Protein AF-A0A1D2S4K0-F1 (afdb_monomer)

pLDDT: mean 91.34, std 12.73, range [43.78, 98.69]

Secondary structure (DSSP, 8-state):
----PBPPTTT-SSSBHHHHHHHHHHHHHHHHHHHH--SPP--HHHHHHHHHHHHHHHSPPPP-

Solvent-accessible surface area (backbone atoms only — not comparable to full-atom values): 4019 Å² total; per-residue (Å²): 131,85,54,80,46,72,44,57,72,92,83,33,98,45,64,26,47,47,57,45,56,51,48,50,56,52,49,53,50,54,50,47,53,58,70,72,48,86,68,81,88,76,57,69,69,59,54,52,53,54,51,50,54,56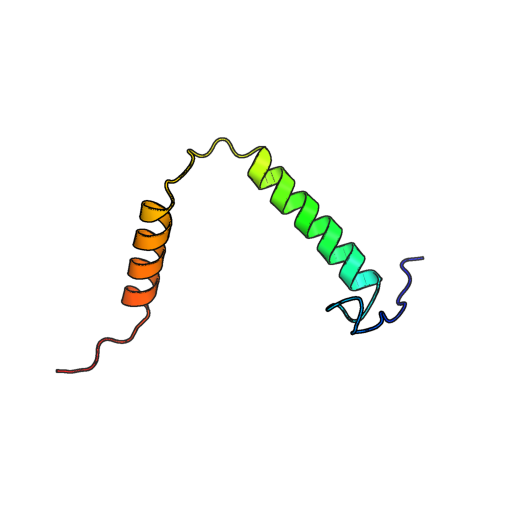,49,58,74,67,50,81,77,76,86,129

Structure (mmCIF, N/CA/C/O backbone):
data_AF-A0A1D2S4K0-F1
#
_entry.id   AF-A0A1D2S4K0-F1
#
loop_
_atom_site.group_PDB
_atom_site.id
_atom_site.type_symbol
_atom_site.label_atom_id
_atom_site.label_alt_id
_atom_site.label_comp_id
_atom_site.label_asym_id
_atom_site.label_entity_id
_atom_site.label_seq_id
_atom_site.pdbx_PDB_ins_code
_atom_site.Cartn_x
_atom_site.Cartn_y
_atom_site.Cartn_z
_atom_site.occupancy
_atom_site.B_iso_or_equiv
_atom_site.auth_seq_id
_atom_site.auth_comp_id
_atom_site.auth_asym_id
_atom_site.auth_atom_id
_atom_site.pdbx_PDB_model_num
ATOM 1 N N . MET A 1 1 ? -21.178 15.264 6.629 1.00 43.78 1 MET A N 1
ATOM 2 C CA . MET A 1 1 ? -21.018 14.766 8.010 1.00 43.78 1 MET A CA 1
ATOM 3 C C . MET A 1 1 ? -20.097 13.556 7.938 1.00 43.78 1 MET A C 1
ATOM 5 O O . MET A 1 1 ? -20.561 12.505 7.520 1.00 43.78 1 MET A O 1
ATOM 9 N N . HIS A 1 2 ? -18.797 13.700 8.209 1.00 52.97 2 HIS A N 1
ATOM 10 C CA . HIS A 1 2 ? -17.935 12.523 8.357 1.00 52.97 2 HIS A CA 1
ATOM 11 C C . HIS A 1 2 ? -18.262 11.935 9.727 1.00 52.97 2 HIS A C 1
ATOM 13 O O . HIS A 1 2 ? -18.093 12.594 10.747 1.00 52.97 2 HIS A O 1
ATOM 19 N N . THR A 1 3 ? -18.910 10.778 9.729 1.00 59.25 3 THR A N 1
ATOM 20 C CA . THR A 1 3 ? -19.451 10.155 10.933 1.00 59.25 3 THR A CA 1
ATOM 21 C C . THR A 1 3 ? -18.309 9.586 11.765 1.00 59.25 3 THR A C 1
ATOM 23 O O . THR A 1 3 ? -17.642 8.650 11.332 1.00 59.25 3 THR A O 1
ATOM 26 N N . THR A 1 4 ? -18.115 10.107 12.974 1.00 77.00 4 THR A N 1
ATOM 27 C CA . THR A 1 4 ? -17.156 9.622 13.985 1.00 77.00 4 THR A CA 1
ATOM 28 C C . THR A 1 4 ? -17.618 8.309 14.642 1.00 77.00 4 THR A C 1
ATOM 30 O O . THR A 1 4 ? -17.350 8.050 15.810 1.00 77.00 4 THR A O 1
ATOM 33 N N . THR A 1 5 ? -18.381 7.495 13.911 1.00 92.00 5 THR A N 1
ATOM 34 C CA . THR A 1 5 ? -18.972 6.249 14.400 1.00 92.00 5 THR A CA 1
ATOM 35 C C . THR A 1 5 ? -17.868 5.274 14.776 1.00 92.00 5 THR A C 1
ATOM 37 O O . THR A 1 5 ? -17.034 4.949 13.931 1.00 92.00 5 THR A O 1
ATOM 40 N N . THR A 1 6 ? -17.877 4.807 16.024 1.00 95.88 6 THR A N 1
ATOM 41 C CA . THR A 1 6 ? -16.995 3.734 16.492 1.00 95.88 6 THR A CA 1
ATOM 42 C C . THR A 1 6 ? -17.336 2.425 15.783 1.00 95.88 6 THR A C 1
ATOM 44 O O . THR A 1 6 ? -18.511 2.076 15.663 1.00 95.88 6 THR A O 1
ATOM 47 N N . LEU A 1 7 ? -16.316 1.718 15.303 1.00 95.75 7 LEU A N 1
ATOM 48 C CA . LEU A 1 7 ? -16.448 0.436 14.618 1.00 95.75 7 LEU A CA 1
ATOM 49 C C . LEU A 1 7 ? -16.270 -0.728 15.597 1.00 95.75 7 LEU A C 1
ATOM 51 O O . LEU A 1 7 ? -15.561 -0.611 16.595 1.00 95.75 7 LEU A O 1
ATOM 55 N N . ASP A 1 8 ? -16.923 -1.852 15.302 1.00 96.38 8 ASP A N 1
ATOM 56 C CA . ASP A 1 8 ? -16.744 -3.093 16.056 1.00 96.38 8 ASP A CA 1
ATOM 57 C C . ASP A 1 8 ? -15.341 -3.672 15.778 1.00 96.38 8 ASP A C 1
ATOM 59 O O . ASP A 1 8 ? -15.037 -3.950 14.610 1.00 96.38 8 ASP A O 1
ATOM 63 N N . PRO A 1 9 ? -14.503 -3.900 16.809 1.00 95.75 9 PRO A N 1
ATOM 64 C CA . PRO A 1 9 ? -13.172 -4.486 16.650 1.00 95.75 9 PRO A CA 1
ATOM 65 C C . PRO A 1 9 ? -13.156 -5.875 15.997 1.00 95.75 9 PRO A C 1
ATOM 67 O O . PRO A 1 9 ? -12.132 -6.283 15.456 1.00 95.75 9 PRO A O 1
ATOM 70 N N . LEU A 1 10 ? -14.267 -6.623 16.042 1.00 96.88 10 LEU A N 1
ATOM 71 C CA . LEU A 1 10 ? -14.379 -7.915 15.357 1.00 96.88 10 LEU A CA 1
ATOM 72 C C . LEU A 1 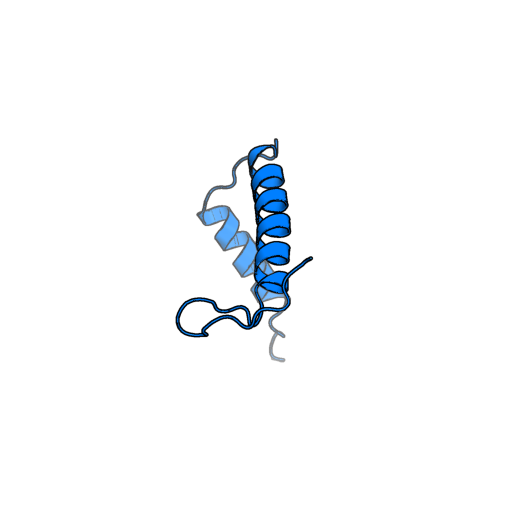10 ? -14.490 -7.755 13.830 1.00 96.88 10 LEU A C 1
ATOM 74 O O . LEU A 1 10 ? -14.170 -8.680 13.087 1.00 96.88 10 LEU A O 1
ATOM 78 N N . VAL A 1 11 ? -14.962 -6.597 13.364 1.00 94.94 11 VAL A N 1
ATOM 79 C CA . VAL A 1 11 ? -15.208 -6.301 11.945 1.00 94.94 11 VAL A CA 1
ATOM 80 C C . VAL A 1 11 ? -14.099 -5.432 11.351 1.00 94.94 11 VAL A C 1
ATOM 82 O O . VAL A 1 11 ? -13.781 -5.572 10.172 1.00 94.94 11 VAL A O 1
ATOM 85 N N . SER A 1 12 ? -13.520 -4.530 12.146 1.00 95.44 12 SER A N 1
ATOM 86 C CA . SER A 1 12 ? -12.533 -3.549 11.695 1.00 95.44 12 SER A CA 1
ATOM 87 C C . SER A 1 12 ? -11.396 -3.399 12.700 1.00 95.44 12 SER A C 1
ATOM 89 O O . SER A 1 12 ? -11.629 -3.234 13.892 1.00 95.44 12 SER A O 1
ATOM 91 N N . GLU A 1 13 ? -10.162 -3.353 12.197 1.00 96.00 13 GLU A N 1
ATOM 92 C CA . GLU A 1 13 ? -8.975 -3.017 12.997 1.00 96.00 13 GLU A CA 1
ATOM 93 C C . GLU A 1 13 ? -8.899 -1.519 13.345 1.00 96.00 13 GLU A C 1
ATOM 95 O O . GLU A 1 13 ? -8.156 -1.118 14.238 1.00 96.00 13 GLU A O 1
ATOM 100 N N . LEU A 1 14 ? -9.653 -0.678 12.631 1.00 96.00 14 LEU A N 1
ATOM 101 C CA . LEU A 1 14 ? -9.718 0.764 12.858 1.00 96.00 14 LEU A CA 1
ATOM 102 C C . LEU A 1 14 ? -10.875 1.104 13.790 1.00 96.00 14 LEU A C 1
ATOM 104 O O . LEU A 1 14 ? -11.969 0.560 13.649 1.00 96.00 14 LEU A O 1
ATOM 108 N N . GLU A 1 15 ? -10.639 2.049 14.698 1.00 95.62 15 GLU A N 1
ATOM 109 C CA . GLU A 1 15 ? -11.572 2.389 15.774 1.00 95.62 15 GLU A CA 1
ATOM 110 C C . GLU A 1 15 ? -12.799 3.149 15.269 1.00 95.62 15 GLU A C 1
ATOM 112 O O . GLU A 1 15 ? -13.869 3.060 15.866 1.00 95.62 15 GLU A O 1
ATOM 117 N N . THR A 1 16 ? -12.665 3.918 14.185 1.00 96.19 16 THR A N 1
ATOM 118 C CA . THR A 1 16 ? -13.732 4.802 13.695 1.00 96.19 16 THR A CA 1
ATOM 119 C C . THR A 1 16 ? -13.940 4.714 12.190 1.00 96.19 16 THR A C 1
ATOM 121 O O . THR A 1 16 ? -13.005 4.518 11.410 1.00 96.19 16 THR A O 1
ATOM 124 N N . GLN A 1 17 ? -15.178 4.963 11.760 1.00 95.88 17 GLN A N 1
ATOM 125 C CA . GLN A 1 17 ? -15.531 5.026 10.342 1.00 95.88 17 GLN A CA 1
ATOM 126 C C . GLN A 1 17 ? -14.756 6.125 9.601 1.00 95.88 17 GLN A C 1
ATOM 128 O O . GLN A 1 17 ? -14.445 5.985 8.419 1.00 95.88 17 GLN A O 1
ATOM 133 N N . GLU A 1 18 ? -14.418 7.222 10.277 1.00 95.75 18 GLU A N 1
ATOM 134 C CA . GLU A 1 18 ? -13.601 8.285 9.697 1.00 95.75 18 GLU A CA 1
ATOM 135 C C . GLU A 1 18 ? -12.173 7.816 9.387 1.00 95.75 18 GLU A C 1
ATOM 137 O O . GLU A 1 18 ? -11.689 8.056 8.276 1.00 95.75 18 GLU A O 1
ATOM 142 N N . GLN A 1 19 ? -11.528 7.104 10.319 1.00 96.25 19 GLN A N 1
ATOM 143 C CA . GLN A 1 19 ? -10.210 6.503 10.098 1.00 96.25 19 GLN A CA 1
ATOM 144 C C . GLN A 1 19 ? -10.252 5.489 8.951 1.00 96.25 19 GLN A C 1
ATOM 146 O O . GLN A 1 19 ? -9.414 5.578 8.056 1.00 96.25 19 GLN A O 1
ATOM 151 N N . ALA A 1 20 ? -11.253 4.600 8.926 1.00 96.50 20 ALA A N 1
ATOM 152 C CA . ALA A 1 20 ? -11.437 3.629 7.843 1.00 96.50 20 ALA A CA 1
ATOM 153 C C . ALA A 1 20 ? -11.583 4.307 6.480 1.00 96.50 20 ALA A C 1
ATOM 155 O O . ALA A 1 20 ? -10.819 4.033 5.558 1.00 96.50 20 ALA A O 1
ATOM 156 N N . ASN A 1 21 ? -12.459 5.305 6.379 1.00 96.75 21 ASN A N 1
ATOM 157 C CA . ASN A 1 21 ? -12.644 6.045 5.134 1.00 96.75 21 ASN A CA 1
ATOM 158 C C . ASN A 1 21 ? -11.374 6.801 4.707 1.00 96.75 21 ASN A C 1
ATOM 160 O O . ASN A 1 21 ? -11.151 7.016 3.515 1.00 96.75 21 ASN A O 1
ATOM 164 N N . SER A 1 22 ? -10.576 7.286 5.662 1.00 96.88 22 SER A N 1
ATOM 165 C CA . SER A 1 22 ? -9.300 7.948 5.374 1.00 96.88 22 SER A CA 1
ATOM 166 C C . SER A 1 22 ? -8.263 6.958 4.846 1.00 96.88 22 SER A C 1
ATOM 168 O O . SER A 1 22 ? -7.627 7.230 3.826 1.00 96.88 22 SER A O 1
ATOM 170 N N . TYR A 1 23 ? -8.153 5.798 5.496 1.00 97.19 23 TYR A N 1
ATOM 171 C CA . TYR A 1 23 ? -7.282 4.709 5.075 1.00 97.19 23 TYR A CA 1
ATOM 172 C C . TYR A 1 23 ? -7.646 4.218 3.674 1.00 97.19 23 TYR A C 1
ATOM 174 O O . TYR A 1 23 ? -6.769 4.151 2.819 1.00 97.19 23 TYR A O 1
ATOM 182 N N . ASP A 1 24 ? -8.930 3.995 3.394 1.00 98.00 24 ASP A N 1
ATOM 183 C CA . ASP A 1 24 ? -9.400 3.544 2.082 1.00 98.00 24 ASP A CA 1
ATOM 184 C C . ASP A 1 24 ? -9.015 4.515 0.964 1.00 98.00 24 ASP A C 1
ATOM 186 O O . ASP A 1 24 ? -8.504 4.097 -0.075 1.00 98.00 24 ASP A O 1
ATOM 190 N N . ARG A 1 25 ? -9.195 5.827 1.172 1.00 98.44 25 ARG A N 1
ATOM 191 C CA . ARG A 1 25 ? -8.789 6.839 0.179 1.00 98.44 25 ARG A CA 1
ATOM 192 C C . ARG A 1 25 ? -7.283 6.832 -0.058 1.00 98.44 25 ARG A C 1
ATOM 194 O O . ARG A 1 25 ? -6.841 6.963 -1.198 1.00 98.44 25 ARG A O 1
ATOM 201 N N . TRP A 1 26 ? -6.496 6.714 1.010 1.00 98.38 26 TRP A N 1
ATOM 202 C CA . TRP A 1 26 ? -5.044 6.631 0.898 1.00 98.38 26 TRP A CA 1
ATOM 203 C C . TRP A 1 26 ? -4.618 5.354 0.162 1.00 98.38 26 TRP A C 1
ATOM 205 O O . TRP A 1 26 ? -3.846 5.446 -0.790 1.00 98.38 26 TRP A O 1
ATOM 215 N N . LEU A 1 27 ? -5.167 4.197 0.537 1.00 98.25 27 LEU A N 1
ATOM 216 C CA . LEU A 1 27 ? -4.837 2.905 -0.057 1.00 98.25 27 LEU A CA 1
ATOM 217 C C . LEU A 1 27 ? -5.201 2.873 -1.541 1.00 98.25 27 LEU A C 1
ATOM 219 O O . LEU A 1 27 ? -4.390 2.449 -2.357 1.00 98.25 27 LEU A O 1
ATOM 223 N N . GLN A 1 28 ? -6.386 3.366 -1.910 1.00 98.69 28 GLN A N 1
ATOM 224 C CA . GLN A 1 28 ? -6.795 3.471 -3.312 1.00 98.69 28 GLN A CA 1
ATOM 225 C C . GLN A 1 28 ? -5.814 4.322 -4.125 1.00 98.69 28 GLN A C 1
ATOM 227 O O . GLN A 1 28 ? -5.450 3.926 -5.2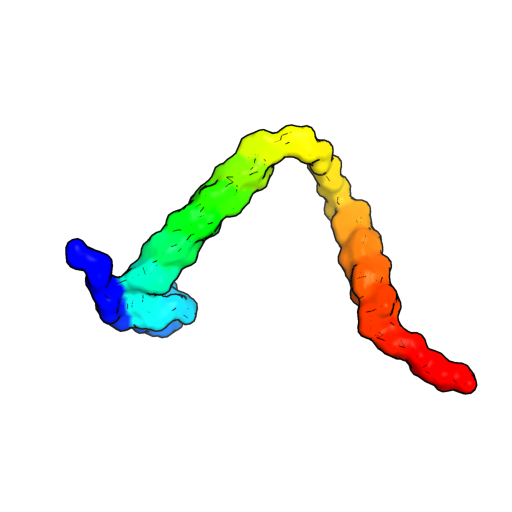32 1.00 98.69 28 GLN A O 1
ATOM 232 N N . ARG A 1 29 ? -5.341 5.451 -3.576 1.00 98.69 29 ARG A N 1
ATOM 233 C CA . ARG A 1 29 ? -4.321 6.282 -4.234 1.00 98.69 29 ARG A CA 1
ATOM 234 C C . ARG A 1 29 ? -3.005 5.521 -4.408 1.00 98.69 29 ARG A C 1
ATOM 236 O O . ARG A 1 29 ? -2.491 5.484 -5.518 1.00 98.69 29 ARG A O 1
ATOM 243 N N . GLU A 1 30 ? -2.479 4.902 -3.353 1.00 98.44 30 GLU A N 1
ATOM 244 C CA . GLU A 1 30 ? -1.209 4.158 -3.418 1.00 98.44 30 GLU A CA 1
ATOM 245 C C . GLU A 1 30 ? -1.288 2.970 -4.391 1.00 98.44 30 GLU A C 1
ATOM 247 O O . GLU A 1 30 ? -0.360 2.726 -5.163 1.00 98.44 30 GLU A O 1
ATOM 252 N N . VAL A 1 31 ? -2.417 2.253 -4.409 1.00 98.56 31 VAL A N 1
ATOM 253 C CA . VAL A 1 31 ? -2.661 1.154 -5.354 1.00 98.56 31 VAL A CA 1
ATOM 254 C C . VAL A 1 31 ? -2.715 1.675 -6.785 1.00 98.56 31 VAL A C 1
ATOM 256 O O . VAL A 1 31 ? -2.094 1.081 -7.666 1.00 98.56 31 VAL A O 1
ATOM 259 N N . GLN A 1 32 ? -3.410 2.786 -7.030 1.00 98.62 32 GLN A N 1
ATOM 260 C CA . GLN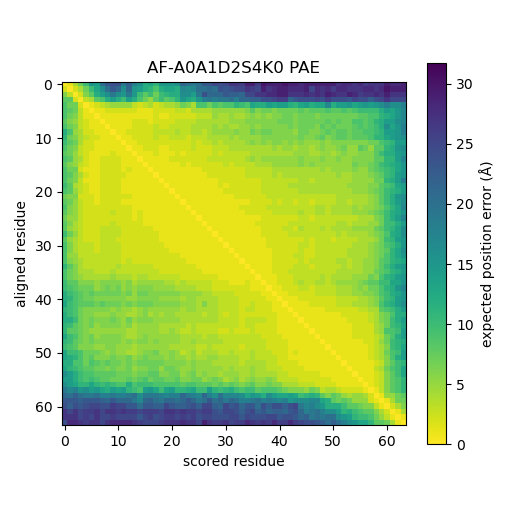 A 1 32 ? -3.484 3.372 -8.365 1.00 98.62 32 GLN A CA 1
ATOM 261 C C . GLN A 1 32 ? -2.106 3.855 -8.841 1.00 98.62 32 GLN A C 1
ATOM 263 O O . GLN A 1 32 ? -1.706 3.552 -9.962 1.00 98.62 32 GLN A O 1
ATOM 268 N N . GLU A 1 33 ? -1.327 4.506 -7.973 1.00 98.38 33 GLU A N 1
ATOM 269 C CA . GLU A 1 33 ? 0.058 4.895 -8.268 1.00 98.38 33 GLU A CA 1
ATOM 270 C C . GLU A 1 33 ? 0.943 3.680 -8.598 1.00 98.38 33 GLU A C 1
ATOM 272 O O . GLU A 1 33 ? 1.775 3.742 -9.508 1.00 98.38 33 GLU A O 1
ATOM 277 N N . ALA A 1 34 ? 0.753 2.553 -7.904 1.00 96.69 34 ALA A N 1
ATOM 278 C CA . ALA A 1 34 ? 1.458 1.309 -8.197 1.00 96.69 34 ALA A CA 1
ATOM 279 C C . ALA A 1 34 ? 1.028 0.684 -9.538 1.00 96.69 34 ALA A C 1
ATOM 281 O O . ALA A 1 34 ? 1.886 0.179 -10.264 1.00 96.69 34 ALA A O 1
ATOM 282 N N . ILE A 1 35 ? -0.263 0.737 -9.883 1.00 97.62 35 ILE A N 1
ATOM 283 C CA . ILE A 1 35 ? -0.802 0.262 -11.169 1.00 97.62 35 ILE A CA 1
ATOM 284 C C . ILE A 1 35 ? -0.265 1.104 -12.332 1.00 97.62 35 ILE A C 1
ATOM 286 O O . ILE A 1 35 ? 0.171 0.549 -13.340 1.00 97.62 35 ILE A O 1
ATOM 290 N N . ASP A 1 36 ? -0.248 2.428 -12.179 1.00 98.31 36 ASP A N 1
ATOM 291 C CA . ASP A 1 36 ? 0.183 3.368 -13.222 1.00 98.31 36 ASP A CA 1
ATOM 292 C C . ASP A 1 36 ? 1.714 3.476 -13.344 1.00 98.31 36 ASP A C 1
ATOM 294 O O . ASP A 1 36 ? 2.250 4.083 -14.281 1.00 98.31 36 ASP A O 1
ATOM 298 N N . SER A 1 37 ? 2.446 2.882 -12.400 1.00 97.69 37 SER A N 1
ATOM 299 C CA . SER A 1 37 ? 3.903 2.887 -12.372 1.00 97.69 37 SER A CA 1
ATOM 300 C C . SER A 1 37 ? 4.497 2.203 -13.606 1.00 97.69 37 SER A C 1
ATOM 302 O O . SER A 1 37 ? 4.299 1.018 -13.866 1.00 97.69 37 SER A O 1
ATOM 304 N N . LYS A 1 38 ? 5.353 2.938 -14.322 1.00 97.75 38 LYS A N 1
ATOM 305 C CA . LYS A 1 38 ? 6.143 2.420 -15.456 1.00 97.75 38 LYS A CA 1
ATOM 306 C C . LYS A 1 38 ? 7.461 1.766 -15.032 1.00 97.75 38 LYS A C 1
ATOM 308 O O . LYS A 1 38 ? 8.301 1.466 -15.880 1.00 97.75 38 LYS A O 1
ATOM 313 N N . LYS A 1 39 ? 7.691 1.600 -13.727 1.00 95.94 39 LYS A N 1
ATOM 314 C CA . LYS A 1 39 ? 8.909 0.962 -13.215 1.00 95.94 39 LYS A CA 1
ATOM 315 C C . LYS A 1 39 ? 8.947 -0.507 -13.664 1.00 95.94 39 LYS A C 1
ATOM 317 O O . LYS A 1 39 ? 7.895 -1.142 -13.754 1.00 95.94 39 LYS A O 1
ATOM 322 N N . PRO A 1 40 ? 10.135 -1.068 -13.939 1.00 95.75 40 PRO A N 1
ATOM 323 C CA . PRO A 1 40 ? 10.246 -2.473 -14.303 1.00 95.75 40 PRO A CA 1
ATOM 324 C C . PRO A 1 40 ? 9.747 -3.370 -13.165 1.00 95.75 40 PRO A C 1
ATOM 326 O O . PRO A 1 40 ? 9.939 -3.066 -11.985 1.00 95.75 40 PRO A O 1
ATOM 329 N N . ARG A 1 41 ? 9.128 -4.499 -13.527 1.00 94.69 41 ARG A N 1
ATOM 330 C CA . ARG A 1 41 ? 8.768 -5.539 -12.557 1.00 94.69 41 ARG A CA 1
ATOM 331 C C . ARG A 1 41 ? 10.041 -6.167 -11.998 1.00 94.69 41 ARG A C 1
ATOM 333 O O . ARG A 1 41 ? 10.978 -6.434 -12.746 1.00 94.69 41 ARG A O 1
ATOM 340 N N . VAL A 1 42 ? 10.047 -6.417 -10.694 1.00 95.62 42 VAL A N 1
ATOM 341 C CA . VAL A 1 42 ? 11.181 -7.023 -9.991 1.00 95.62 42 VAL A CA 1
ATOM 342 C C . VAL A 1 42 ? 10.841 -8.486 -9.679 1.00 95.62 42 VAL A C 1
ATOM 344 O O . VAL A 1 42 ? 9.760 -8.739 -9.141 1.00 95.62 42 VAL A O 1
ATOM 347 N N . PRO A 1 43 ? 11.710 -9.458 -10.013 1.00 97.81 43 PRO A N 1
ATOM 348 C CA . PRO A 1 43 ? 11.533 -10.850 -9.606 1.00 97.81 43 PRO A CA 1
ATOM 349 C C . PRO A 1 43 ? 11.501 -10.999 -8.082 1.00 97.81 43 PRO A C 1
ATOM 351 O O . PRO A 1 43 ? 12.178 -10.257 -7.369 1.00 97.81 43 PRO A O 1
ATOM 354 N N . HIS A 1 44 ? 10.766 -11.994 -7.584 1.00 97.19 44 HIS A N 1
ATOM 355 C CA . HIS A 1 44 ? 10.648 -12.260 -6.147 1.00 97.19 44 HIS A CA 1
ATOM 356 C C . HIS A 1 44 ? 12.018 -12.380 -5.455 1.00 97.19 44 HIS A C 1
ATOM 358 O O . HIS A 1 44 ? 12.281 -11.668 -4.486 1.00 97.19 44 HIS A O 1
ATOM 364 N N . ASP A 1 45 ? 12.919 -13.195 -6.010 1.00 98.00 45 ASP A N 1
ATOM 365 C CA . ASP A 1 45 ? 14.252 -13.440 -5.441 1.00 98.00 45 ASP A CA 1
ATOM 366 C C . ASP A 1 45 ? 15.081 -12.159 -5.321 1.00 98.00 45 ASP A C 1
ATOM 368 O O . ASP A 1 45 ? 15.811 -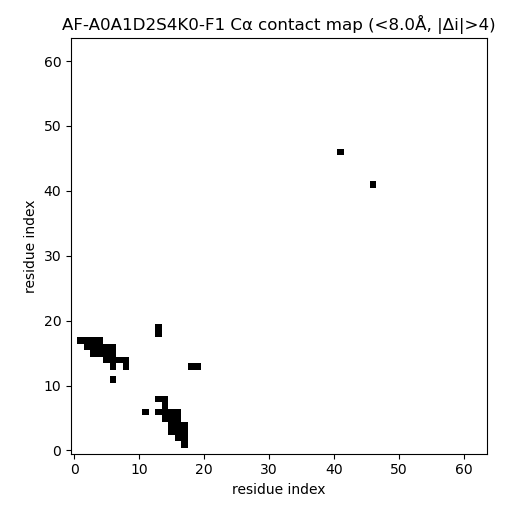11.964 -4.349 1.00 98.00 45 ASP A O 1
ATOM 372 N N . GLN A 1 46 ? 14.928 -11.243 -6.280 1.00 97.81 46 GLN A N 1
ATOM 373 C CA . GLN A 1 46 ? 15.622 -9.963 -6.254 1.00 97.81 46 GLN A CA 1
ATOM 374 C C . GLN A 1 46 ? 15.091 -9.054 -5.136 1.00 97.81 46 GLN A C 1
ATOM 376 O O . GLN A 1 46 ? 15.892 -8.401 -4.468 1.00 97.81 46 GLN A O 1
ATOM 381 N N . VAL A 1 47 ? 13.775 -9.023 -4.890 1.00 96.50 47 VAL A N 1
ATO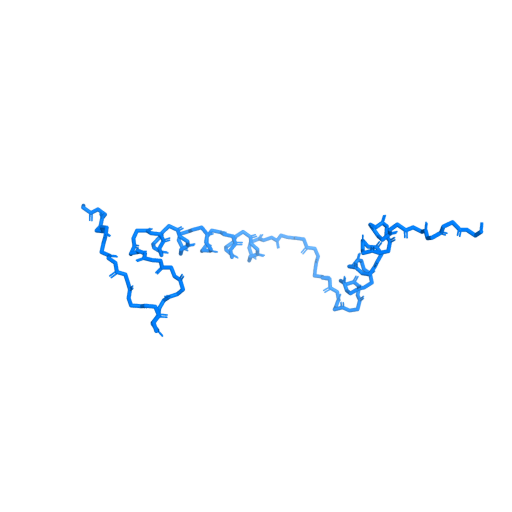M 382 C CA . VAL A 1 47 ? 13.206 -8.283 -3.746 1.00 96.50 47 VAL A CA 1
ATOM 383 C C . VAL A 1 47 ? 13.718 -8.864 -2.427 1.00 96.50 47 VAL A C 1
ATOM 385 O O . VAL A 1 47 ? 14.150 -8.114 -1.553 1.00 96.50 47 VAL A O 1
ATOM 388 N N . MET A 1 48 ? 13.732 -10.191 -2.293 1.00 97.69 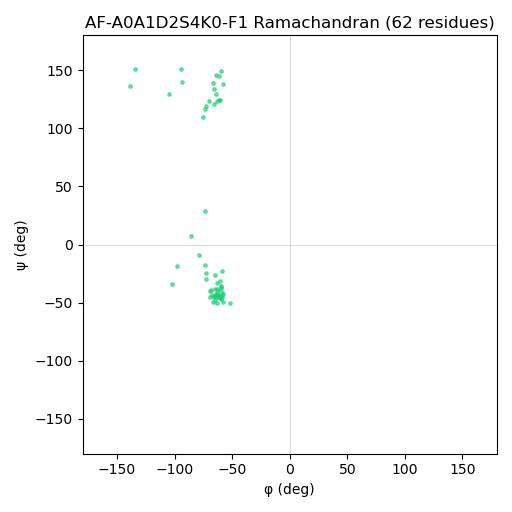48 MET A N 1
ATOM 389 C CA . MET A 1 48 ? 14.215 -10.855 -1.079 1.00 97.69 48 MET A CA 1
ATOM 390 C C . MET A 1 48 ? 15.696 -10.568 -0.815 1.00 97.69 48 MET A C 1
ATOM 392 O O . MET A 1 48 ? 16.058 -10.237 0.312 1.00 97.69 48 MET A O 1
ATOM 396 N N . ALA A 1 49 ? 16.544 -10.612 -1.847 1.00 97.50 49 ALA A N 1
ATOM 397 C CA . ALA A 1 49 ? 17.960 -10.268 -1.723 1.00 97.50 49 ALA A CA 1
ATOM 398 C C . ALA A 1 49 ? 18.167 -8.819 -1.244 1.00 97.50 49 ALA A C 1
ATOM 400 O O . ALA A 1 49 ? 18.951 -8.579 -0.326 1.00 97.50 49 ALA A O 1
ATOM 401 N N . GLN A 1 50 ? 17.421 -7.860 -1.808 1.00 96.44 50 GLN A N 1
ATOM 402 C CA . GLN A 1 50 ? 17.486 -6.452 -1.392 1.00 96.44 50 GLN A CA 1
ATOM 403 C C . GLN A 1 50 ? 17.037 -6.252 0.064 1.00 96.44 50 GLN A C 1
ATOM 405 O O . GLN A 1 50 ? 17.631 -5.451 0.791 1.00 96.44 50 GLN A O 1
ATOM 410 N N . MET A 1 51 ? 16.008 -6.983 0.507 1.00 95.94 51 MET A N 1
ATOM 411 C CA . MET A 1 51 ? 15.531 -6.925 1.892 1.00 95.94 51 MET A CA 1
ATOM 412 C C . MET A 1 51 ? 16.552 -7.507 2.873 1.00 95.94 51 MET A C 1
ATOM 414 O O . MET A 1 51 ? 16.818 -6.879 3.899 1.00 95.94 51 MET A O 1
ATOM 418 N N . TRP A 1 52 ? 17.175 -8.647 2.554 1.00 96.12 52 TRP A N 1
ATOM 419 C CA . TRP A 1 52 ? 18.226 -9.227 3.396 1.00 96.12 52 TRP A CA 1
ATOM 420 C C . TRP A 1 52 ? 19.431 -8.306 3.531 1.00 96.12 52 TRP A C 1
ATOM 422 O O . TRP A 1 52 ? 19.872 -8.042 4.647 1.00 96.12 52 TRP A O 1
ATOM 432 N N . GLU A 1 53 ? 19.888 -7.718 2.427 1.00 96.56 53 GLU A N 1
ATOM 433 C CA . GLU A 1 53 ? 20.976 -6.742 2.456 1.00 96.56 53 GLU A CA 1
ATOM 434 C C . GLU A 1 53 ? 20.625 -5.530 3.344 1.00 96.56 53 GLU A C 1
ATOM 436 O O . GLU A 1 53 ? 21.441 -5.049 4.134 1.00 96.56 53 GLU A O 1
ATOM 441 N N . ALA A 1 54 ? 19.384 -5.032 3.265 1.00 95.00 54 ALA A N 1
ATOM 442 C CA . ALA A 1 54 ? 18.924 -3.931 4.107 1.00 95.00 54 ALA A CA 1
ATOM 443 C C . ALA A 1 54 ? 18.887 -4.291 5.601 1.00 95.00 54 ALA A C 1
ATOM 445 O O . ALA A 1 54 ? 19.232 -3.442 6.428 1.00 95.00 54 ALA A O 1
ATOM 446 N N . ILE A 1 55 ? 18.495 -5.522 5.938 1.00 94.06 55 ILE A N 1
ATOM 447 C CA . ILE A 1 55 ? 18.502 -6.044 7.308 1.00 94.06 55 ILE A CA 1
ATOM 448 C C . ILE A 1 55 ? 19.942 -6.169 7.815 1.00 94.06 55 ILE A C 1
ATOM 450 O O . ILE A 1 55 ? 20.260 -5.633 8.873 1.00 94.06 55 ILE A O 1
ATOM 454 N N . GLU A 1 56 ? 20.836 -6.791 7.049 1.00 93.62 56 GLU A N 1
ATOM 455 C CA . GLU A 1 56 ? 22.240 -6.984 7.430 1.00 93.62 56 GLU A CA 1
ATOM 456 C C . GLU A 1 56 ? 22.977 -5.668 7.685 1.00 93.62 56 GLU A C 1
ATOM 458 O O . GLU A 1 56 ? 23.779 -5.582 8.614 1.00 93.62 56 GLU A O 1
ATOM 463 N N . ARG A 1 57 ? 22.679 -4.620 6.905 1.00 92.25 57 ARG A N 1
ATOM 464 C CA . ARG A 1 57 ? 23.225 -3.272 7.138 1.00 92.25 57 ARG A CA 1
ATOM 465 C C . ARG A 1 57 ? 22.761 -2.651 8.457 1.00 92.25 57 ARG A C 1
ATOM 467 O O . ARG A 1 57 ? 23.441 -1.770 8.974 1.00 92.25 57 ARG A O 1
ATOM 474 N N . ARG A 1 58 ? 21.592 -3.050 8.967 1.00 89.06 58 ARG A N 1
ATOM 475 C CA . ARG A 1 58 ? 20.985 -2.498 10.190 1.00 89.06 58 ARG A CA 1
ATOM 476 C C . ARG A 1 58 ? 21.239 -3.349 11.430 1.00 89.06 58 ARG A C 1
ATOM 478 O O .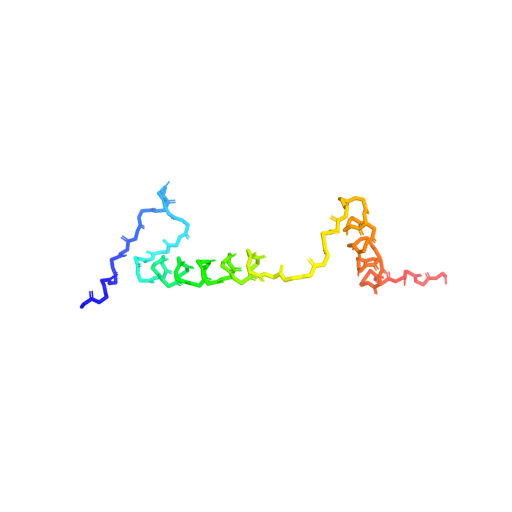 ARG A 1 58 ? 21.093 -2.832 12.535 1.00 89.06 58 ARG A O 1
ATOM 485 N N . ILE A 1 59 ? 21.619 -4.616 11.273 1.00 81.12 59 ILE A N 1
ATOM 486 C CA . ILE A 1 59 ? 22.038 -5.454 12.396 1.00 81.12 59 ILE A CA 1
ATOM 487 C C . ILE A 1 59 ? 23.431 -4.983 12.848 1.00 81.12 59 ILE A C 1
ATOM 489 O O . ILE A 1 59 ? 24.373 -5.031 12.052 1.00 81.12 59 ILE A O 1
ATOM 493 N N . PRO A 1 60 ? 23.601 -4.532 14.106 1.00 72.38 60 PRO A N 1
ATOM 494 C CA . PRO A 1 60 ? 24.918 -4.173 14.614 1.00 72.38 60 PRO A CA 1
ATOM 495 C C . PRO A 1 60 ? 25.836 -5.400 14.565 1.00 72.38 60 PRO A C 1
ATOM 497 O O . PRO A 1 60 ? 25.516 -6.457 15.110 1.00 72.38 60 PRO A O 1
ATOM 500 N N . LYS A 1 61 ? 26.983 -5.268 13.890 1.00 64.88 61 LYS A N 1
ATOM 501 C CA . LYS A 1 61 ? 28.018 -6.308 13.863 1.00 64.88 61 LYS A CA 1
ATOM 502 C C . LYS A 1 61 ? 28.578 -6.432 15.285 1.00 64.88 61 LYS A C 1
ATOM 504 O O . LYS A 1 61 ? 29.049 -5.438 15.835 1.00 64.88 61 LYS A O 1
ATOM 509 N N . ALA A 1 62 ? 28.492 -7.619 15.887 1.00 68.00 62 ALA A N 1
ATOM 510 C CA . ALA A 1 62 ? 29.084 -7.864 17.201 1.00 68.00 62 ALA A CA 1
ATOM 511 C C . ALA A 1 62 ? 30.597 -7.569 17.150 1.00 68.00 62 ALA A C 1
ATOM 513 O O . ALA A 1 62 ? 31.232 -7.925 16.151 1.00 68.00 62 ALA A O 1
ATOM 514 N N . PRO A 1 63 ? 31.179 -6.912 18.172 1.00 61.81 63 PRO A N 1
ATOM 515 C CA . PRO A 1 63 ? 32.622 -6.748 18.234 1.00 61.81 63 PRO A CA 1
ATOM 516 C C . PRO A 1 63 ? 33.258 -8.134 18.380 1.00 61.81 63 PRO A C 1
ATOM 518 O O . PRO A 1 63 ? 32.810 -8.938 19.200 1.00 61.81 63 PRO A O 1
ATOM 521 N N . ILE A 1 64 ? 34.246 -8.405 17.526 1.00 56.28 64 ILE A N 1
ATOM 522 C CA . ILE A 1 64 ? 35.125 -9.577 17.615 1.00 56.28 64 ILE A CA 1
ATOM 523 C C . ILE A 1 64 ? 36.033 -9.402 18.832 1.00 56.28 64 ILE A C 1
ATOM 525 O O . ILE A 1 64 ? 36.532 -8.265 19.007 1.00 56.28 64 ILE A O 1
#

Foldseek 3Di:
DQDQDADDVVVDVDGGSNVVVVVVVVVVVVVVCVVPDPDDDDDPVRVVVVVVVVVVVVPDDDDD

Sequence (64 aa):
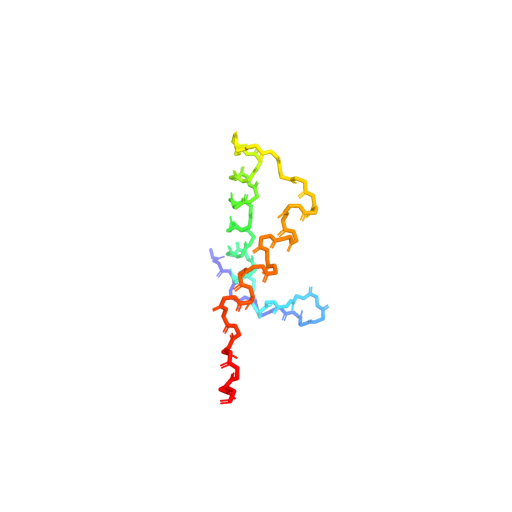MHTTTTLDPLVSELETQEQANSYDRWLQREVQEAIDSKKPRVPHDQVMAQMWEAIERRIPKAPI

Mean predicted aligned error: 6.72 Å

Radius of gyration: 19.5 Å; Cα contacts (8 Å, |Δi|>4): 23; chains: 1; bounding box: 56×28×34 Å